Protein AF-A0A525CYA5-F1 (afdb_monomer_lite)

Secondary structure (DSSP, 8-state):
--TTTTTTTT-HHHHHHHHHHHHHHHHHHT-SEEEES-HHHHHIIIIIIHHHTT---EEEEHHHHHHHH---TT-------------

Structure (mmCIF, N/CA/C/O backbone):
data_AF-A0A525CYA5-F1
#
_entry.id   AF-A0A525CYA5-F1
#
loop_
_atom_site.group_PDB
_atom_site.id
_atom_site.type_symbol
_atom_site.label_atom_id
_atom_site.label_alt_id
_atom_site.label_comp_id
_atom_site.label_asym_id
_atom_site.label_entity_id
_atom_site.label_seq_id
_atom_site.pdbx_PDB_ins_code
_atom_site.Cartn_x
_atom_site.Cartn_y
_atom_site.Cartn_z
_atom_site.occupancy
_atom_site.B_iso_or_equiv
_atom_site.auth_seq_id
_atom_site.auth_comp_id
_atom_site.auth_asym_id
_atom_site.auth_atom_id
_atom_site.pdbx_PDB_model_num
ATOM 1 N N . GLY A 1 1 ? 8.008 -0.882 -4.723 1.00 74.12 1 GLY A N 1
ATOM 2 C CA . GLY A 1 1 ? 9.109 -0.276 -3.956 1.00 74.12 1 GLY A CA 1
ATOM 3 C C . GLY A 1 1 ? 9.356 1.124 -4.463 1.00 74.12 1 GLY A C 1
ATOM 4 O O . GLY A 1 1 ? 10.166 1.291 -5.353 1.00 74.12 1 GLY A O 1
ATOM 5 N N . ALA A 1 2 ? 8.644 2.108 -3.914 1.00 95.00 2 ALA A N 1
ATOM 6 C CA . ALA A 1 2 ? 8.683 3.515 -4.334 1.00 95.00 2 ALA A CA 1
ATOM 7 C C . ALA A 1 2 ? 9.728 4.378 -3.594 1.00 95.00 2 ALA A C 1
ATOM 9 O O . ALA A 1 2 ? 9.812 5.582 -3.827 1.00 95.00 2 ALA A O 1
ATOM 10 N N . GLY A 1 3 ? 10.491 3.784 -2.670 1.00 93.56 3 GLY A N 1
ATOM 11 C CA . GLY A 1 3 ? 11.517 4.486 -1.895 1.00 93.56 3 GLY A CA 1
ATOM 12 C C . GLY A 1 3 ? 12.721 4.917 -2.740 1.00 93.56 3 GLY A C 1
ATOM 13 O O . GLY A 1 3 ? 12.824 4.571 -3.913 1.00 93.56 3 GLY A O 1
ATOM 14 N N . GLY A 1 4 ? 13.636 5.687 -2.145 1.00 93.44 4 GLY A N 1
ATOM 15 C CA . GLY A 1 4 ? 14.887 6.088 -2.808 1.00 93.44 4 GLY A CA 1
ATOM 16 C C . GLY A 1 4 ? 14.701 6.967 -4.052 1.00 93.44 4 GLY A C 1
ATOM 17 O O . GLY A 1 4 ? 15.517 6.914 -4.961 1.00 93.44 4 GLY A O 1
ATOM 18 N N . GLY A 1 5 ? 13.605 7.730 -4.129 1.00 93.25 5 GLY A N 1
ATOM 19 C CA . GLY A 1 5 ? 13.265 8.549 -5.301 1.00 93.25 5 GLY A CA 1
ATOM 20 C C . GLY A 1 5 ? 12.583 7.777 -6.435 1.00 93.25 5 GLY A C 1
ATOM 21 O O . GLY A 1 5 ? 12.178 8.388 -7.422 1.00 93.25 5 GLY A O 1
ATOM 22 N N . ALA A 1 6 ? 12.380 6.462 -6.289 1.00 94.94 6 ALA A N 1
ATOM 23 C CA . ALA A 1 6 ? 11.820 5.633 -7.350 1.00 94.94 6 ALA A CA 1
ATOM 24 C C . ALA A 1 6 ? 10.403 6.044 -7.769 1.00 94.94 6 ALA A C 1
ATOM 26 O O . ALA A 1 6 ? 10.022 5.788 -8.905 1.00 94.94 6 ALA A O 1
ATOM 27 N N . TRP A 1 7 ? 9.620 6.674 -6.884 1.00 95.12 7 TRP A N 1
ATOM 28 C CA . TRP A 1 7 ? 8.303 7.227 -7.227 1.00 95.12 7 TRP A CA 1
ATOM 29 C C . TRP A 1 7 ? 8.369 8.391 -8.226 1.00 95.12 7 TRP A C 1
ATOM 31 O O . TRP A 1 7 ? 7.626 8.408 -9.203 1.00 95.12 7 TRP A O 1
ATOM 41 N N . ALA A 1 8 ? 9.270 9.347 -7.988 1.00 94.38 8 ALA A N 1
ATOM 42 C CA . ALA A 1 8 ? 9.409 10.552 -8.808 1.00 94.38 8 ALA A CA 1
ATOM 43 C C . ALA A 1 8 ? 10.109 10.282 -10.150 1.00 94.38 8 ALA A C 1
ATOM 45 O O . ALA A 1 8 ? 9.954 11.036 -11.104 1.00 94.38 8 ALA A O 1
ATOM 46 N N . MET A 1 9 ? 10.884 9.203 -10.210 1.00 95.38 9 MET A N 1
ATOM 47 C CA . MET A 1 9 ? 11.643 8.776 -11.380 1.00 95.38 9 MET A CA 1
ATOM 48 C C . MET A 1 9 ? 10.849 7.748 -12.215 1.00 95.38 9 MET A C 1
ATOM 50 O O . MET A 1 9 ? 9.905 7.135 -11.703 1.00 95.38 9 MET A O 1
ATOM 54 N N . PRO A 1 10 ? 11.216 7.503 -13.488 1.00 95.31 10 PRO A N 1
ATOM 55 C CA . PRO A 1 10 ? 10.453 6.647 -14.405 1.00 95.31 10 PRO A CA 1
ATOM 56 C C . PRO A 1 10 ? 10.649 5.133 -14.167 1.00 95.31 10 PRO A C 1
ATOM 58 O O . PRO A 1 10 ? 10.678 4.354 -15.111 1.00 95.31 10 PRO A O 1
ATOM 61 N N . PHE A 1 11 ? 10.747 4.691 -12.910 1.00 95.75 11 PHE A N 1
ATOM 62 C CA . PHE A 1 11 ? 10.956 3.283 -12.533 1.00 95.75 11 PHE A CA 1
ATOM 63 C C . PHE A 1 11 ? 9.640 2.522 -12.302 1.00 95.75 11 PHE A C 1
ATOM 65 O O . PHE A 1 11 ? 9.496 1.763 -11.342 1.00 95.75 11 PHE A O 1
ATOM 72 N N . GLY A 1 12 ? 8.624 2.785 -13.127 1.00 95.44 12 GLY A N 1
ATOM 73 C CA . GLY A 1 12 ? 7.300 2.160 -13.008 1.00 95.44 12 GLY A CA 1
ATOM 74 C C . GLY A 1 12 ? 7.357 0.623 -12.962 1.00 95.44 12 GLY A C 1
ATOM 75 O O . GLY A 1 12 ? 6.874 0.043 -11.983 1.00 95.44 12 GLY A O 1
ATOM 76 N N . PRO A 1 13 ? 7.994 -0.039 -13.947 1.00 96.56 13 PRO A N 1
ATOM 77 C CA . PRO A 1 13 ? 8.096 -1.498 -13.990 1.00 96.56 13 PRO A CA 1
ATOM 78 C C . PRO A 1 13 ? 8.774 -2.094 -12.752 1.00 96.56 13 PRO A C 1
ATOM 80 O O . PRO A 1 13 ? 8.284 -3.059 -12.168 1.00 96.56 13 PRO A O 1
ATOM 83 N N . GLU A 1 14 ? 9.868 -1.495 -12.286 1.00 96.38 14 GLU A N 1
ATOM 84 C CA . GLU A 1 14 ? 10.601 -1.949 -11.107 1.00 96.38 14 GLU A CA 1
ATOM 85 C C . GLU A 1 14 ? 9.763 -1.766 -9.841 1.00 96.38 14 GLU A C 1
ATOM 87 O O . GLU A 1 14 ? 9.713 -2.651 -8.980 1.00 96.38 14 GLU A O 1
ATOM 92 N N . ARG A 1 15 ? 9.055 -0.635 -9.724 1.00 96.62 15 ARG A N 1
ATOM 93 C CA . ARG A 1 15 ? 8.158 -0.369 -8.596 1.00 96.62 15 ARG A CA 1
ATOM 94 C C . ARG A 1 15 ? 7.098 -1.457 -8.459 1.00 96.62 15 ARG A C 1
ATOM 96 O O . ARG A 1 15 ? 6.876 -1.905 -7.326 1.00 96.62 15 ARG A O 1
ATOM 103 N N . VAL A 1 16 ? 6.484 -1.863 -9.573 1.00 97.12 16 VAL A N 1
ATOM 104 C CA . VAL A 1 16 ? 5.474 -2.931 -9.650 1.00 97.12 16 VAL A CA 1
ATOM 105 C C . VAL A 1 16 ? 6.108 -4.291 -9.378 1.00 97.12 16 VAL A C 1
ATOM 107 O O . VAL A 1 16 ? 5.627 -5.013 -8.503 1.00 97.12 16 VAL A O 1
ATOM 110 N N . PHE A 1 17 ? 7.238 -4.600 -10.022 1.00 97.25 17 PHE A N 1
ATOM 111 C CA . PHE A 1 17 ? 7.967 -5.849 -9.824 1.00 97.25 17 PHE A CA 1
ATOM 112 C C . PHE A 1 17 ? 8.295 -6.060 -8.347 1.00 97.25 17 PHE A C 1
ATOM 114 O O . PHE A 1 17 ? 7.845 -7.037 -7.756 1.00 97.25 17 PHE A O 1
ATOM 121 N N . TYR A 1 18 ? 9.011 -5.140 -7.700 1.00 96.25 18 TYR A N 1
ATOM 122 C CA . TYR A 1 18 ? 9.347 -5.282 -6.279 1.00 96.25 18 TYR A CA 1
ATOM 123 C C . TYR A 1 18 ? 8.120 -5.184 -5.360 1.00 96.25 18 TYR A C 1
ATOM 125 O O . TYR A 1 18 ? 8.145 -5.680 -4.237 1.00 96.25 18 TYR A O 1
ATOM 133 N N . GLY A 1 19 ? 7.042 -4.533 -5.804 1.00 96.81 19 GLY A N 1
ATOM 134 C CA . GLY A 1 19 ? 5.798 -4.423 -5.046 1.00 96.81 19 GLY A CA 1
ATOM 135 C C . GLY A 1 19 ? 4.926 -5.683 -5.058 1.00 96.81 19 GLY A C 1
ATOM 136 O O . GLY A 1 19 ? 4.110 -5.829 -4.153 1.00 96.81 19 GLY A O 1
ATOM 137 N N . ARG A 1 20 ? 5.134 -6.615 -5.999 1.00 97.44 20 ARG A N 1
ATOM 138 C CA . ARG A 1 20 ? 4.316 -7.832 -6.172 1.00 97.44 20 ARG A CA 1
ATOM 139 C C . ARG A 1 20 ? 4.172 -8.688 -4.913 1.00 97.44 20 ARG A C 1
ATOM 141 O O . ARG A 1 20 ? 3.106 -9.224 -4.649 1.00 97.44 20 ARG A O 1
ATOM 148 N N . ILE A 1 21 ? 5.234 -8.782 -4.107 1.00 97.38 21 ILE A N 1
ATOM 149 C CA . ILE A 1 21 ? 5.211 -9.549 -2.851 1.00 97.38 21 ILE A CA 1
ATOM 150 C C . ILE A 1 21 ? 4.207 -8.925 -1.882 1.00 97.38 21 ILE A C 1
ATOM 152 O O . ILE A 1 21 ? 3.452 -9.638 -1.236 1.00 97.38 21 ILE A O 1
ATOM 156 N N . LYS A 1 22 ? 4.152 -7.591 -1.834 1.00 97.00 22 LYS A N 1
ATOM 157 C CA . LYS A 1 22 ? 3.208 -6.864 -0.989 1.00 97.00 22 LYS A CA 1
ATOM 158 C C . LYS A 1 22 ? 1.778 -6.980 -1.503 1.00 97.00 22 LYS A C 1
ATOM 160 O O . LYS A 1 22 ? 0.881 -7.149 -0.695 1.00 97.00 22 LYS A O 1
ATOM 165 N N . ALA A 1 23 ? 1.575 -6.918 -2.821 1.00 97.44 23 ALA A N 1
ATOM 166 C CA . ALA A 1 23 ? 0.260 -7.143 -3.426 1.00 97.44 23 ALA A CA 1
ATOM 167 C C . ALA A 1 23 ? -0.284 -8.530 -3.049 1.00 97.44 23 ALA A C 1
ATOM 169 O O . ALA A 1 23 ? -1.382 -8.630 -2.515 1.00 97.44 23 ALA A O 1
ATOM 170 N N . ARG A 1 24 ? 0.545 -9.572 -3.198 1.00 97.88 24 ARG A N 1
ATOM 171 C CA . ARG A 1 24 ? 0.213 -10.934 -2.770 1.00 97.88 24 ARG A CA 1
ATOM 172 C C . ARG A 1 24 ? -0.115 -11.012 -1.279 1.00 97.88 24 ARG A C 1
ATOM 174 O O . ARG A 1 24 ? -1.124 -11.597 -0.917 1.00 97.88 24 ARG A O 1
ATOM 181 N N . GLN A 1 25 ? 0.718 -10.418 -0.424 1.00 97.75 25 GLN A N 1
ATOM 182 C CA . GLN A 1 25 ? 0.469 -10.400 1.021 1.00 97.75 25 GLN A CA 1
ATOM 183 C C . GLN A 1 25 ? -0.870 -9.740 1.354 1.00 97.75 25 GLN A C 1
ATOM 185 O O . GLN A 1 25 ? -1.606 -10.265 2.178 1.00 97.75 25 GLN A O 1
ATOM 190 N N . ILE A 1 26 ? -1.201 -8.620 0.704 1.00 97.19 26 ILE A N 1
ATOM 191 C CA . ILE A 1 26 ? -2.482 -7.941 0.910 1.00 97.19 26 ILE A CA 1
ATOM 192 C C . ILE A 1 26 ? -3.645 -8.859 0.510 1.00 97.19 26 ILE A C 1
ATOM 194 O O . ILE A 1 26 ? -4.551 -9.051 1.314 1.00 97.19 26 ILE A O 1
ATOM 198 N N . GLN A 1 27 ? -3.586 -9.500 -0.661 1.00 96.62 27 GLN A N 1
ATOM 199 C CA . GLN A 1 27 ? -4.617 -10.458 -1.087 1.00 96.62 27 GLN A CA 1
ATOM 200 C C . GLN A 1 27 ? -4.775 -11.617 -0.097 1.00 96.62 27 GLN A C 1
ATOM 202 O O . GLN A 1 27 ? -5.892 -11.961 0.271 1.00 96.62 27 GLN A O 1
ATOM 207 N N . GLU A 1 28 ? -3.664 -12.186 0.379 1.00 97.94 28 GLU A N 1
ATOM 208 C CA . GLU A 1 28 ? -3.676 -13.277 1.362 1.00 97.94 28 GLU A CA 1
ATOM 209 C C . GLU A 1 28 ? -4.292 -12.854 2.705 1.00 97.94 28 GLU A C 1
ATOM 211 O O . GLU A 1 28 ? -4.829 -13.700 3.416 1.00 97.94 28 GLU A O 1
ATOM 216 N N . THR A 1 29 ? -4.244 -11.564 3.058 1.00 97.75 29 THR A N 1
ATOM 217 C CA . THR A 1 29 ? -4.897 -11.069 4.281 1.00 97.75 29 THR A CA 1
ATOM 218 C C . THR A 1 29 ? -6.408 -10.896 4.152 1.00 97.75 29 THR A C 1
ATOM 220 O O . THR A 1 29 ? -7.083 -10.853 5.176 1.00 97.75 29 THR A O 1
ATOM 223 N N . GLY A 1 30 ? -6.935 -10.746 2.931 1.00 95.88 30 GLY A N 1
ATOM 224 C CA . GLY A 1 30 ? -8.332 -10.362 2.701 1.00 95.88 30 GLY A CA 1
ATOM 225 C C . GLY A 1 30 ? -8.684 -8.941 3.163 1.00 95.88 30 GLY A C 1
ATOM 226 O O . GLY A 1 30 ? -9.858 -8.615 3.276 1.00 95.88 30 GLY A O 1
ATOM 227 N N . ALA A 1 31 ? -7.694 -8.097 3.471 1.00 96.25 31 ALA A N 1
ATOM 228 C CA . ALA A 1 31 ? -7.940 -6.726 3.899 1.00 96.25 31 ALA A CA 1
ATOM 229 C C . ALA A 1 31 ? -8.457 -5.860 2.742 1.00 96.25 31 ALA A C 1
ATOM 231 O O . ALA A 1 31 ? -7.829 -5.793 1.689 1.00 96.25 31 ALA A O 1
ATOM 232 N N . GLU A 1 32 ? -9.541 -5.129 2.988 1.00 96.44 32 GLU A N 1
ATOM 233 C CA . GLU A 1 32 ? -10.129 -4.178 2.034 1.00 96.44 32 GLU A CA 1
ATOM 234 C C . GLU A 1 32 ? -9.617 -2.743 2.248 1.00 96.44 32 GLU A C 1
ATOM 236 O O . GLU A 1 32 ? -9.591 -1.938 1.319 1.00 96.44 32 GLU A O 1
ATOM 241 N N . LEU A 1 33 ? -9.146 -2.431 3.462 1.00 97.12 33 LEU A N 1
ATOM 242 C CA . LEU A 1 33 ? -8.623 -1.121 3.850 1.00 97.12 33 LEU A CA 1
ATOM 243 C C . LEU A 1 33 ? -7.149 -1.213 4.260 1.00 97.12 33 LEU A C 1
ATOM 245 O O . LEU A 1 33 ? -6.780 -1.957 5.170 1.00 97.12 33 LEU A O 1
ATOM 249 N N . ILE A 1 34 ? -6.303 -0.389 3.639 1.00 97.62 34 ILE A N 1
ATOM 250 C CA . ILE A 1 34 ? -4.877 -0.270 3.958 1.00 97.62 34 ILE A CA 1
ATOM 251 C C . ILE A 1 34 ? -4.553 1.124 4.488 1.00 97.62 34 ILE A C 1
ATOM 253 O O . ILE A 1 34 ? -4.849 2.141 3.862 1.00 97.62 34 ILE A O 1
ATOM 257 N N . ILE A 1 35 ? -3.848 1.166 5.619 1.00 97.94 35 ILE A N 1
ATOM 258 C CA . ILE A 1 35 ? -3.413 2.407 6.263 1.00 97.94 35 ILE A CA 1
ATOM 259 C C . ILE A 1 35 ? -1.902 2.566 6.125 1.00 97.94 35 ILE A C 1
ATOM 261 O O . ILE A 1 35 ? -1.132 1.651 6.422 1.00 97.94 35 ILE A O 1
ATOM 265 N N . THR A 1 36 ? -1.446 3.744 5.702 1.00 97.19 36 THR A N 1
ATOM 266 C CA . THR A 1 36 ? -0.010 4.040 5.597 1.00 97.19 36 THR A CA 1
ATOM 267 C C . THR A 1 36 ? 0.307 5.490 5.961 1.00 97.19 36 THR A C 1
ATOM 269 O O . THR A 1 36 ? -0.333 6.404 5.455 1.00 97.19 36 THR A O 1
ATOM 272 N N . PRO A 1 37 ? 1.341 5.758 6.777 1.00 97.12 37 PRO A N 1
ATOM 273 C CA . PRO A 1 37 ? 1.719 7.125 7.144 1.00 97.12 37 PRO A CA 1
ATOM 274 C C . PRO A 1 37 ? 2.595 7.825 6.090 1.00 97.12 37 PRO A C 1
ATOM 276 O O . PRO A 1 37 ? 2.869 9.014 6.203 1.00 97.12 37 PRO A O 1
ATOM 279 N N . CYS A 1 38 ? 3.090 7.101 5.082 1.00 96.62 38 CYS A N 1
ATOM 280 C CA . CYS A 1 38 ? 4.059 7.620 4.116 1.00 96.62 38 CYS A CA 1
ATOM 281 C C . CYS A 1 38 ? 3.417 7.858 2.745 1.00 96.62 38 CYS A C 1
ATOM 283 O O . CYS A 1 38 ? 2.822 6.938 2.181 1.00 96.62 38 CYS A O 1
ATOM 285 N N . HIS A 1 39 ? 3.613 9.055 2.178 1.00 94.25 39 HIS A N 1
ATOM 286 C CA . HIS A 1 39 ? 3.085 9.441 0.861 1.00 94.25 39 HIS A CA 1
ATOM 287 C C . HIS A 1 39 ? 3.522 8.491 -0.262 1.00 94.25 39 HIS A C 1
ATOM 289 O O . HIS A 1 39 ? 2.682 7.994 -1.003 1.00 94.25 39 HIS A O 1
ATOM 295 N N . ASN A 1 4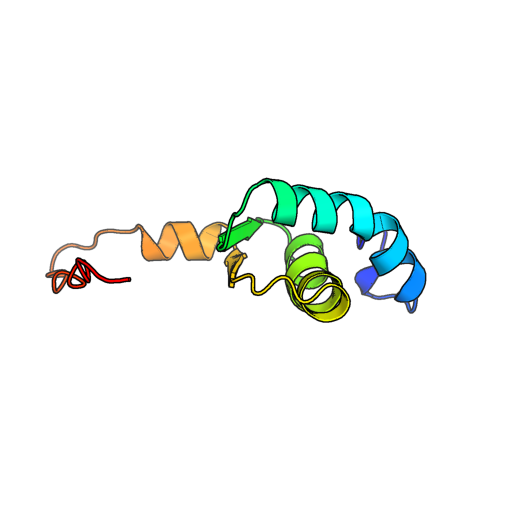0 ? 4.813 8.146 -0.333 1.00 95.81 40 ASN A N 1
ATOM 296 C CA . ASN A 1 40 ? 5.327 7.222 -1.347 1.00 95.81 40 ASN A CA 1
ATOM 297 C C . ASN A 1 40 ? 4.752 5.813 -1.187 1.00 95.81 40 ASN A C 1
ATOM 299 O O . ASN A 1 40 ? 4.513 5.124 -2.176 1.00 95.81 40 ASN A O 1
ATOM 303 N N . CYS A 1 41 ? 4.537 5.363 0.051 1.00 96.44 41 CYS A N 1
ATOM 304 C CA . CYS A 1 41 ? 3.914 4.067 0.305 1.00 96.44 41 CYS A CA 1
ATOM 305 C C . CYS A 1 41 ? 2.441 4.075 -0.105 1.00 96.44 41 CYS A C 1
ATOM 307 O O . CYS A 1 41 ? 2.004 3.127 -0.755 1.00 96.44 41 CYS A O 1
ATOM 309 N N . ARG A 1 42 ? 1.705 5.143 0.226 1.00 96.56 42 ARG A N 1
ATOM 310 C CA . ARG A 1 42 ? 0.303 5.304 -0.167 1.00 96.56 42 ARG A CA 1
ATOM 311 C C . ARG A 1 42 ? 0.160 5.288 -1.672 1.00 96.56 42 ARG A C 1
ATOM 313 O O . ARG A 1 42 ? -0.571 4.461 -2.192 1.00 96.56 42 ARG A O 1
ATOM 320 N N . ASP A 1 43 ? 0.902 6.141 -2.361 1.00 95.81 43 ASP A N 1
ATOM 321 C CA . ASP A 1 43 ? 0.815 6.253 -3.809 1.00 95.81 43 ASP A CA 1
ATOM 322 C C . ASP A 1 43 ? 1.275 4.967 -4.514 1.00 95.81 43 ASP A C 1
ATOM 324 O O . ASP A 1 43 ? 0.620 4.524 -5.452 1.00 95.81 43 ASP A O 1
ATOM 328 N N . GLN A 1 44 ? 2.317 4.290 -4.019 1.00 97.06 44 GLN A N 1
ATOM 329 C CA .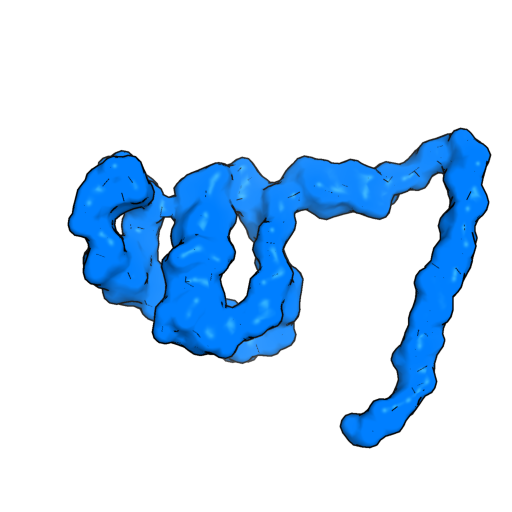 GLN A 1 44 ? 2.718 2.978 -4.539 1.00 97.06 44 GLN A CA 1
ATOM 330 C C . GLN A 1 44 ? 1.598 1.941 -4.453 1.00 97.06 44 GLN A C 1
ATOM 332 O O . GLN A 1 44 ? 1.443 1.139 -5.372 1.00 97.06 44 GLN A O 1
ATOM 337 N N . ILE A 1 45 ? 0.888 1.885 -3.327 1.00 97.44 45 ILE A N 1
ATOM 338 C CA . ILE A 1 45 ? -0.182 0.906 -3.133 1.00 97.44 45 ILE A CA 1
ATOM 339 C C . ILE A 1 45 ? -1.393 1.349 -3.952 1.00 97.44 45 ILE A C 1
ATOM 341 O O . ILE A 1 45 ? -1.801 0.624 -4.844 1.00 97.44 45 ILE A O 1
ATOM 345 N N . MET A 1 46 ? -1.881 2.567 -3.735 1.00 96.44 46 MET A N 1
ATOM 346 C CA . MET A 1 46 ? -3.112 3.104 -4.316 1.00 96.44 46 MET A CA 1
ATOM 347 C C . MET A 1 46 ? -3.061 3.273 -5.841 1.00 96.44 46 MET A C 1
ATOM 349 O O . MET A 1 46 ? -4.025 2.945 -6.519 1.00 96.44 46 MET A O 1
ATOM 353 N N . LYS A 1 47 ? -1.961 3.804 -6.390 1.00 95.31 47 LYS A N 1
ATOM 354 C CA . LYS A 1 47 ? -1.859 4.173 -7.815 1.00 95.31 47 LYS A CA 1
ATOM 355 C C . LYS A 1 47 ? -1.064 3.179 -8.655 1.00 95.31 47 LYS A C 1
ATOM 357 O O . LYS A 1 47 ? -1.038 3.319 -9.868 1.00 95.31 47 LYS A O 1
ATOM 362 N N . SER A 1 48 ? -0.347 2.240 -8.039 1.00 96.12 48 SER A N 1
ATOM 363 C CA . SER A 1 48 ? 0.347 1.184 -8.786 1.00 96.12 48 SER A CA 1
ATOM 364 C C . SER A 1 48 ? -0.217 -0.179 -8.434 1.00 96.12 48 SER A C 1
ATOM 366 O O . SER A 1 48 ? -0.914 -0.760 -9.246 1.00 96.12 48 SER A O 1
ATOM 368 N N . LEU A 1 49 ? 0.027 -0.696 -7.227 1.00 97.62 49 LEU A N 1
ATOM 369 C CA . LEU A 1 49 ? -0.327 -2.090 -6.931 1.00 97.62 49 LEU A CA 1
ATOM 370 C C . LEU A 1 49 ? -1.835 -2.359 -6.984 1.00 97.62 49 LEU A C 1
ATOM 372 O O . LEU A 1 49 ? -2.230 -3.414 -7.455 1.00 97.62 49 LEU A O 1
ATOM 376 N N . ASN A 1 50 ? -2.661 -1.412 -6.542 1.00 97.12 50 ASN A N 1
ATOM 377 C CA . ASN A 1 50 ? -4.113 -1.563 -6.549 1.00 97.12 50 ASN A CA 1
ATOM 378 C C . ASN A 1 50 ? -4.671 -1.705 -7.972 1.00 97.12 50 ASN A C 1
ATOM 380 O O . ASN A 1 50 ? -5.587 -2.486 -8.184 1.00 97.12 50 ASN A O 1
ATOM 384 N N . GLN A 1 51 ? -4.090 -0.974 -8.930 1.00 95.44 51 GLN A N 1
ATOM 385 C CA . GLN A 1 51 ? -4.500 -0.992 -10.337 1.00 95.44 51 GLN A CA 1
ATOM 386 C C . GLN A 1 51 ? -3.880 -2.169 -11.098 1.00 95.44 51 GLN A C 1
ATOM 388 O O . GLN A 1 51 ? -4.566 -2.849 -11.839 1.00 95.44 51 GLN A O 1
ATOM 393 N N . GLU A 1 52 ? -2.586 -2.432 -10.904 1.00 97.06 52 GLU A N 1
ATOM 394 C CA . GLU A 1 52 ? -1.844 -3.467 -11.645 1.00 97.06 52 GLU A CA 1
ATOM 395 C C . GLU A 1 52 ? -2.235 -4.899 -11.253 1.00 97.06 52 GLU A C 1
ATOM 397 O O . GLU A 1 52 ? -2.007 -5.831 -12.019 1.00 97.06 52 GLU A O 1
ATOM 402 N N . TYR A 1 53 ? -2.768 -5.088 -10.042 1.00 96.69 53 TYR A N 1
ATOM 403 C CA . TYR A 1 53 ? -3.172 -6.398 -9.520 1.00 96.69 53 TYR A CA 1
ATOM 404 C C . TYR A 1 53 ? -4.668 -6.475 -9.183 1.00 96.69 53 TYR A C 1
ATOM 406 O O . TYR A 1 53 ? -5.064 -7.423 -8.508 1.00 96.69 53 TYR A O 1
ATOM 414 N N . ASP A 1 54 ? -5.468 -5.485 -9.603 1.00 96.19 54 ASP A N 1
ATOM 415 C CA . ASP A 1 54 ? -6.921 -5.418 -9.378 1.00 96.19 54 ASP A CA 1
ATOM 416 C C . ASP A 1 54 ? -7.323 -5.732 -7.923 1.00 96.19 54 ASP A C 1
ATOM 418 O O . ASP A 1 54 ? -8.170 -6.580 -7.648 1.00 96.19 54 ASP A O 1
ATOM 422 N N . LEU A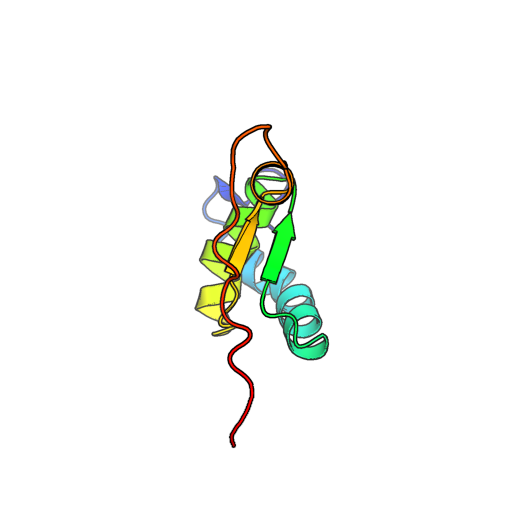 1 55 ? -6.661 -5.076 -6.962 1.00 96.50 55 LEU A N 1
ATOM 423 C CA . LEU A 1 55 ? -6.772 -5.446 -5.544 1.00 96.50 55 LEU A CA 1
ATOM 424 C C . LEU A 1 55 ? -8.058 -4.944 -4.870 1.00 96.50 55 LEU A C 1
ATOM 426 O O . LEU A 1 55 ? -8.388 -5.429 -3.794 1.00 96.50 55 LEU A O 1
ATOM 430 N N . GLY A 1 56 ? -8.756 -3.967 -5.457 1.00 95.94 56 GLY A N 1
ATOM 431 C CA . GLY A 1 56 ? -10.014 -3.440 -4.913 1.00 95.94 56 GLY A CA 1
ATOM 432 C C . GLY A 1 56 ? -9.886 -2.720 -3.564 1.00 95.94 56 GLY A C 1
ATOM 433 O O . GLY A 1 56 ? -10.849 -2.664 -2.812 1.00 95.94 56 GLY A O 1
ATOM 434 N N . LEU A 1 57 ? -8.708 -2.179 -3.239 1.00 96.75 57 LEU A N 1
ATOM 435 C CA . LEU A 1 57 ? -8.404 -1.640 -1.910 1.00 96.75 57 LEU A CA 1
ATOM 436 C C . LEU A 1 57 ? -8.818 -0.175 -1.751 1.00 96.75 57 LEU A C 1
ATOM 438 O O . LEU A 1 57 ? -8.525 0.656 -2.620 1.00 96.75 57 LEU A O 1
ATOM 442 N N . GLU A 1 58 ? -9.329 0.171 -0.571 1.00 97.25 58 GLU A N 1
ATOM 443 C CA . GLU A 1 58 ? -9.292 1.533 -0.046 1.00 97.25 58 GLU A CA 1
ATOM 444 C C . GLU A 1 58 ? -7.934 1.790 0.631 1.00 97.25 58 GLU A C 1
ATOM 446 O O . GLU A 1 58 ? -7.409 0.957 1.373 1.00 97.25 58 GLU A O 1
ATOM 451 N N . VAL A 1 59 ? -7.327 2.956 0.380 1.00 97.62 59 VAL A N 1
ATOM 452 C CA . VAL A 1 59 ? -6.026 3.309 0.969 1.00 97.62 59 VAL A CA 1
ATOM 453 C C . VAL A 1 59 ? -6.079 4.684 1.626 1.00 97.62 59 VAL A C 1
ATOM 455 O O . VAL A 1 59 ? -6.104 5.713 0.943 1.00 97.62 59 VAL A O 1
ATOM 458 N N . LYS A 1 60 ? -6.000 4.705 2.958 1.00 97.62 60 LYS A N 1
ATOM 459 C CA . LYS A 1 60 ? -5.975 5.932 3.764 1.00 97.62 60 LYS A CA 1
ATOM 460 C C . LYS A 1 60 ? -4.591 6.225 4.330 1.00 97.62 60 LYS A C 1
ATOM 462 O O . LYS A 1 60 ? -3.757 5.344 4.571 1.00 97.62 60 LYS A O 1
ATOM 467 N N . TYR A 1 61 ? -4.349 7.499 4.577 1.00 98.19 61 TYR A N 1
ATOM 468 C CA . TYR A 1 61 ? -3.289 7.939 5.457 1.00 98.19 61 TYR A CA 1
ATOM 469 C C . TYR A 1 61 ? -3.626 7.658 6.920 1.00 98.19 61 TYR A C 1
ATOM 471 O O . TYR A 1 61 ? -4.786 7.637 7.325 1.00 98.19 61 TYR A O 1
ATOM 479 N N . LEU A 1 62 ? -2.588 7.511 7.747 1.00 97.56 62 LEU A N 1
ATOM 480 C CA . LEU A 1 62 ? -2.777 7.326 9.188 1.00 97.56 62 LEU A CA 1
ATOM 481 C C . LEU A 1 62 ? -3.537 8.498 9.830 1.00 97.56 62 LEU A C 1
ATOM 483 O O . LEU A 1 62 ? -4.373 8.277 10.695 1.00 97.56 62 LEU A O 1
ATOM 487 N N . TRP A 1 63 ? -3.278 9.737 9.404 1.00 96.62 63 TRP A N 1
ATOM 488 C CA . TRP A 1 63 ? -3.984 10.898 9.952 1.00 96.62 63 TRP A CA 1
ATOM 489 C C . TRP A 1 63 ? -5.446 10.980 9.505 1.00 96.62 63 TRP A C 1
ATOM 491 O O . TRP A 1 63 ? -6.250 11.512 10.258 1.00 96.62 63 TRP A O 1
ATOM 501 N N . GLU A 1 64 ? -5.797 10.450 8.326 1.00 97.06 64 GLU A N 1
ATOM 502 C CA . GLU A 1 64 ? -7.197 10.351 7.886 1.00 97.06 64 GLU A CA 1
ATOM 503 C C . GLU A 1 64 ? -7.948 9.394 8.809 1.00 97.06 64 GLU A C 1
ATOM 505 O O . GLU A 1 64 ? -8.969 9.770 9.369 1.00 97.06 64 GLU A O 1
ATOM 510 N N . LEU A 1 65 ? -7.366 8.221 9.090 1.00 96.94 65 LEU A N 1
ATOM 511 C CA . LEU A 1 65 ? -7.930 7.292 10.069 1.00 96.94 65 LEU A CA 1
ATOM 512 C C . LEU A 1 65 ? -8.087 7.943 11.449 1.00 96.94 65 LEU A C 1
ATOM 514 O O . LEU A 1 65 ? -9.122 7.784 12.089 1.00 96.94 65 LEU A O 1
ATOM 518 N N . VAL A 1 66 ? -7.065 8.664 11.922 1.00 96.12 66 VAL A N 1
ATOM 519 C CA . VAL A 1 66 ? -7.144 9.348 13.219 1.00 96.12 66 VAL A CA 1
ATOM 520 C C . VAL A 1 66 ? -8.274 10.371 13.208 1.00 96.12 66 VAL A C 1
ATOM 522 O O . VAL A 1 66 ? -9.060 10.371 14.147 1.00 96.12 66 VAL A O 1
ATOM 525 N N . ALA A 1 67 ? -8.385 11.191 12.160 1.00 94.69 67 ALA A N 1
ATOM 526 C CA . ALA A 1 67 ? -9.441 12.189 12.019 1.00 94.69 67 ALA A CA 1
ATOM 527 C C . ALA A 1 67 ? -10.842 11.555 12.008 1.00 94.69 67 ALA A C 1
ATOM 529 O O . ALA A 1 67 ? -11.712 12.028 12.735 1.00 94.69 67 ALA A O 1
ATOM 530 N N . ASP A 1 68 ? -11.031 10.452 11.278 1.00 93.19 68 ASP A N 1
ATOM 531 C CA . ASP A 1 68 ? -12.294 9.698 11.231 1.00 93.19 68 ASP A CA 1
ATOM 532 C C 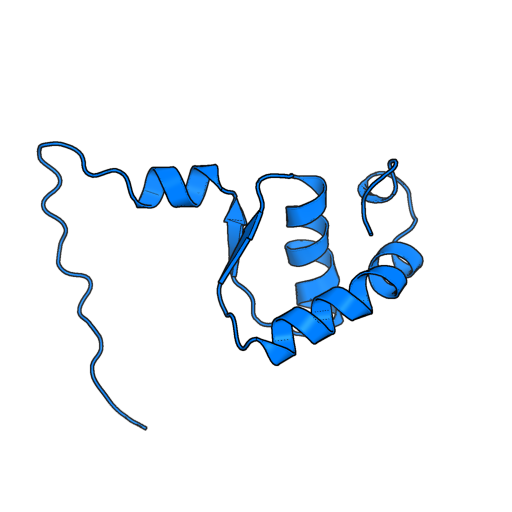. ASP A 1 68 ? -12.682 9.116 12.604 1.00 93.19 68 ASP A C 1
ATOM 534 O O . ASP A 1 68 ? -13.862 8.936 12.917 1.00 93.19 68 ASP A O 1
ATOM 538 N N . CYS A 1 69 ? -11.687 8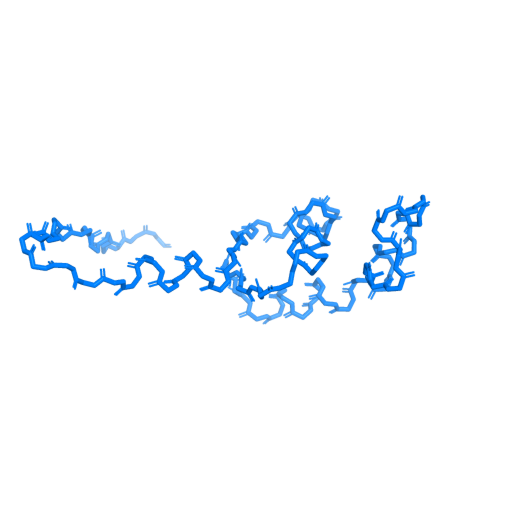.823 13.445 1.00 94.06 69 CYS A N 1
ATOM 539 C CA . CYS A 1 69 ? -11.892 8.286 14.788 1.00 94.06 69 CYS A CA 1
ATOM 540 C C . CYS A 1 69 ? -12.140 9.364 15.856 1.00 94.06 69 CYS A C 1
ATOM 542 O O . CYS A 1 69 ? -12.524 9.012 16.974 1.00 94.06 69 CYS A O 1
ATOM 544 N N . LEU A 1 70 ? -11.912 10.652 15.566 1.00 92.44 70 LEU A N 1
ATOM 545 C CA . LEU A 1 70 ? -12.115 11.714 16.552 1.00 92.44 70 LEU A CA 1
ATOM 546 C C . LEU A 1 70 ? -13.606 11.868 16.876 1.00 92.44 70 LEU A C 1
ATOM 548 O O . LEU A 1 70 ? -14.453 11.958 15.991 1.00 92.44 70 LEU A O 1
ATOM 552 N N . ILE A 1 71 ? -13.919 11.908 18.171 1.00 90.88 71 ILE A N 1
ATOM 553 C CA . ILE A 1 71 ? -15.271 12.149 18.681 1.00 90.88 71 ILE A CA 1
ATOM 554 C C . ILE A 1 71 ? -15.306 13.578 19.215 1.00 90.88 71 ILE A C 1
ATOM 556 O O . ILE A 1 71 ? -14.662 13.880 20.223 1.00 90.88 71 ILE A O 1
ATOM 560 N N . TYR A 1 72 ? -16.046 14.457 18.541 1.00 86.50 72 TYR A N 1
ATOM 561 C CA . TYR A 1 72 ? -16.204 15.844 18.968 1.00 86.50 72 TYR A CA 1
ATOM 562 C C . TYR A 1 72 ? -17.483 16.035 19.804 1.00 86.50 72 TYR A C 1
ATOM 564 O O . TYR A 1 72 ? -18.513 15.425 19.505 1.00 86.50 72 TYR A O 1
ATOM 572 N N . PRO A 1 73 ? -17.468 16.903 20.836 1.00 86.44 73 PRO A N 1
ATOM 573 C CA . PRO A 1 73 ? -18.687 17.285 21.543 1.00 86.44 73 PRO A CA 1
ATOM 574 C C . PRO A 1 73 ? -19.716 17.868 20.565 1.00 86.44 73 PRO A C 1
ATOM 576 O O . PRO A 1 73 ? -19.401 18.798 19.824 1.00 86.44 73 PRO A O 1
ATOM 579 N N . GLY A 1 74 ? -20.936 17.329 20.563 1.00 81.50 74 GLY A N 1
ATOM 580 C CA . GLY A 1 74 ? -22.012 17.766 19.663 1.00 81.50 74 GLY A CA 1
ATOM 581 C C . GLY A 1 74 ? -22.063 17.059 18.303 1.00 81.50 74 GLY A C 1
ATOM 582 O O . GLY A 1 74 ? -22.944 17.375 17.511 1.00 81.50 74 GLY A O 1
ATOM 583 N N . GLN A 1 75 ? -21.179 16.094 18.023 1.00 72.12 75 GLN A N 1
ATOM 584 C CA . GLN A 1 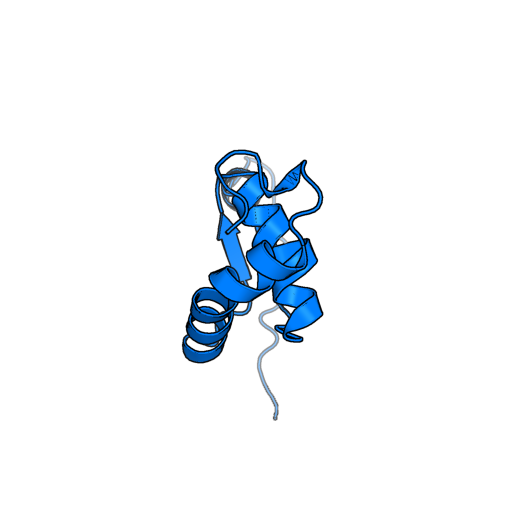75 ? -21.418 15.131 16.947 1.00 72.12 75 GLN A CA 1
ATOM 585 C C . GLN A 1 75 ? -22.308 14.001 17.462 1.00 72.12 75 GLN A C 1
ATOM 587 O O . GLN A 1 75 ? -21.833 13.038 18.064 1.00 72.12 75 GLN A O 1
ATOM 592 N N . GLU A 1 76 ? -23.606 14.111 17.208 1.00 69.38 76 GLU A N 1
ATOM 593 C CA . GLU A 1 76 ? -24.485 12.947 17.219 1.00 69.38 76 GLU A CA 1
ATOM 594 C C . GLU A 1 76 ? -24.105 12.114 15.990 1.00 69.38 76 GLU A C 1
ATOM 596 O O . GLU A 1 76 ? -24.334 12.528 14.854 1.00 69.38 76 GLU A O 1
ATOM 601 N N . LYS A 1 77 ? -23.409 10.989 16.190 1.00 62.66 77 LYS A N 1
ATOM 602 C CA . LYS A 1 77 ? -23.205 10.037 15.097 1.00 62.66 77 LYS A CA 1
ATOM 603 C C . LYS A 1 77 ? -24.584 9.470 14.770 1.00 62.66 77 LYS A C 1
ATOM 605 O O . LYS A 1 77 ? -25.129 8.739 15.592 1.00 62.66 77 LYS A O 1
ATOM 610 N N . GLU A 1 78 ? -25.142 9.803 13.606 1.00 59.16 78 GLU A N 1
ATOM 611 C CA . GLU A 1 78 ? -26.147 8.930 13.002 1.00 59.16 78 GLU A CA 1
ATOM 612 C C . GLU A 1 78 ? -25.501 7.545 12.943 1.00 59.16 78 GLU A C 1
ATOM 614 O O . GLU A 1 78 ? -24.403 7.394 12.397 1.00 59.16 78 GLU A O 1
ATOM 619 N N . GLU A 1 79 ? -26.109 6.570 13.620 1.00 51.22 79 GLU A N 1
ATOM 620 C CA . GLU A 1 79 ? -25.694 5.178 13.533 1.00 51.22 79 GLU A CA 1
ATOM 621 C C . GLU A 1 79 ? -25.608 4.838 12.047 1.00 51.22 79 GLU A C 1
ATOM 623 O O . GLU A 1 79 ? -26.614 4.822 11.337 1.00 51.22 79 GLU A O 1
ATOM 628 N N . VAL A 1 80 ? -24.385 4.623 11.554 1.00 52.97 80 VAL A N 1
ATOM 629 C CA . VAL A 1 80 ? -24.189 3.990 10.257 1.00 52.97 80 VAL A CA 1
ATOM 630 C C . VAL A 1 80 ? -24.814 2.623 10.436 1.00 52.97 80 VAL A C 1
ATOM 632 O O . VAL A 1 80 ? -24.254 1.797 11.153 1.00 52.97 80 VAL A O 1
ATOM 635 N N . ALA A 1 81 ? -26.017 2.456 9.887 1.00 42.28 81 ALA A N 1
ATOM 636 C CA . ALA A 1 81 ? -26.761 1.218 9.936 1.00 42.28 81 ALA A CA 1
ATOM 637 C C . ALA A 1 81 ? -25.795 0.083 9.597 1.00 42.28 81 ALA A C 1
ATOM 639 O O . ALA A 1 81 ? -25.307 -0.004 8.465 1.00 42.28 81 ALA A O 1
ATOM 640 N N . GLU A 1 82 ? -25.491 -0.752 10.593 1.00 46.03 82 GLU A N 1
ATOM 641 C CA . GLU A 1 82 ? -24.960 -2.079 10.339 1.00 46.03 82 GLU A CA 1
ATOM 642 C C . GLU A 1 82 ? -25.941 -2.702 9.355 1.00 46.03 82 GLU A C 1
ATOM 644 O O . GLU A 1 82 ? -27.089 -2.989 9.694 1.00 46.03 82 GLU A O 1
ATOM 649 N N . THR A 1 83 ? -25.529 -2.807 8.092 1.00 39.53 83 THR A N 1
ATOM 650 C CA . THR A 1 83 ? -26.319 -3.533 7.110 1.00 39.53 83 THR A CA 1
ATOM 651 C C . THR A 1 83 ? -26.070 -4.991 7.436 1.00 39.53 83 THR A C 1
ATOM 653 O O . THR A 1 83 ? -25.109 -5.609 6.986 1.00 39.53 83 THR A O 1
ATOM 656 N N . SER A 1 84 ? -26.888 -5.492 8.351 1.00 44.25 84 SER A N 1
ATOM 657 C CA . SER A 1 84 ? -27.076 -6.902 8.593 1.00 44.25 84 SER A CA 1
ATOM 658 C C . SER A 1 84 ? -27.641 -7.550 7.323 1.00 44.25 84 SER A C 1
ATOM 660 O O . SER A 1 84 ? -28.702 -7.142 6.854 1.00 44.25 84 SER A O 1
ATOM 662 N N . GLU A 1 85 ? -26.945 -8.597 6.872 1.00 41.72 85 GLU A N 1
ATOM 663 C CA . GLU A 1 85 ? -27.455 -9.796 6.180 1.00 41.72 85 GLU A CA 1
ATOM 664 C C . GLU A 1 85 ? -27.614 -9.845 4.638 1.00 41.72 85 GLU A C 1
ATOM 666 O O . GLU A 1 85 ? -28.142 -8.938 4.001 1.00 41.72 85 GLU A O 1
ATOM 671 N N . ALA A 1 86 ? -27.258 -11.049 4.138 1.00 38.75 86 ALA A N 1
ATOM 672 C CA . ALA A 1 86 ? -27.516 -11.724 2.849 1.00 38.75 86 ALA A CA 1
ATOM 673 C C . ALA A 1 86 ? -26.607 -11.329 1.660 1.00 38.75 86 ALA A C 1
ATOM 675 O O . ALA A 1 86 ? -26.540 -10.163 1.298 1.00 38.75 86 ALA A O 1
ATOM 676 N N . GLU A 1 87 ? -25.865 -12.225 0.991 1.00 35.59 87 GLU A N 1
ATOM 677 C CA . GLU A 1 87 ? -25.958 -13.691 0.780 1.00 35.59 87 GLU A CA 1
ATOM 678 C C . GLU A 1 87 ? -24.624 -14.434 0.997 1.00 35.59 87 GLU A C 1
ATOM 680 O O . GLU A 1 87 ? -23.549 -13.839 0.750 1.00 35.59 87 GLU A O 1
#

Sequence (87 aa):
GAGGGAWAMPFGPERVFYGRIKARQIQETGAELIITPCHNCRDQIMKSLNQEYDLGLEVKYLWELVADCLIYPGQEKEEVAETSEAE

Radius of gyration: 16.54 Å; chains: 1; bounding box: 42×32×36 Å

Foldseek 3Di:
DQPPVNVVDPVLVVLLVVCVVVLVVLVVVVDQEAEDQDPSVQCSVPVRSCVVVVSNHHYYYPVVVVVVPDDDPPPPPPPPPPPDDDD

pLDDT: mean 88.74, std 17.0, range [35.59, 98.19]